Protein AF-A0AAU9XFA6-F1 (afdb_monomer_lite)

Foldseek 3Di:
DDDDDDDPPDDDPVPDDDDPDDDDDDDDDDDDPDPPDPPDPDPPDPDPWDVRVVVVVVVDPVLPQWDWDDDPFKIKIFRDPDPPDHGQWIWIAGRVRDIDIDGDDD

Sequence (106 aa):
MTKNKPKFGALPKLNMPKKSHESSKPSPRPERSVVKFNEGPLPHSCYKGFSELCQRVKSLKSLGDWSLKIFEDKIVLKKTVHPYVLPRLEIIMDDSLGFTVKVLFT

pLDDT: mean 80.54, std 11.53, range [39.22, 94.88]

Secondary structure (DSSP, 8-state):
---PPP-TTPPP-TTPPPPSS-PPPPPPPPPP-----------S-SSS-HHHHHHHHHT-GGGTTEEEEE-SSEEEEEE-SSTTSPPSEEEEEETTS-EEEEE---

Radius of gyration: 29.95 Å; chains: 1; bounding box: 55×79×39 Å

Organism: NCBI:txid46732

Structure (mmCIF, N/CA/C/O backbone):
data_AF-A0AAU9XFA6-F1
#
_entry.id   AF-A0AAU9XFA6-F1
#
loop_
_atom_site.group_PDB
_atom_site.id
_atom_site.type_symbol
_atom_site.label_atom_id
_atom_site.label_alt_id
_atom_site.label_comp_id
_atom_site.label_asym_id
_atom_site.label_entity_id
_atom_site.label_seq_id
_atom_site.pdbx_PDB_ins_code
_atom_site.Cartn_x
_atom_site.Cartn_y
_atom_site.Cartn_z
_atom_site.occupancy
_atom_site.B_iso_or_equiv
_atom_site.auth_seq_id
_atom_site.auth_comp_id
_atom_site.auth_asym_id
_atom_site.auth_atom_id
_atom_site.pdbx_PDB_model_num
ATOM 1 N N . MET A 1 1 ? -39.431 -47.598 10.140 1.00 39.22 1 MET A N 1
ATOM 2 C CA . MET A 1 1 ? -38.209 -48.035 9.424 1.00 39.22 1 MET A CA 1
ATOM 3 C C . MET A 1 1 ? -37.299 -46.831 9.227 1.00 39.22 1 MET A C 1
ATOM 5 O O . MET A 1 1 ? -37.721 -45.872 8.593 1.00 39.22 1 MET A O 1
ATOM 9 N N . THR A 1 2 ? -36.103 -46.821 9.810 1.00 46.06 2 THR A N 1
ATOM 10 C CA . THR A 1 2 ? -35.152 -45.701 9.704 1.00 46.06 2 THR A CA 1
ATOM 11 C C . THR A 1 2 ? -34.353 -45.814 8.403 1.00 46.06 2 THR A C 1
ATOM 13 O O . THR A 1 2 ? -33.631 -46.784 8.182 1.00 46.06 2 THR A O 1
ATOM 16 N N . LYS A 1 3 ? -34.509 -44.844 7.493 1.00 63.47 3 LYS A N 1
ATOM 17 C CA . LYS A 1 3 ? -33.727 -44.782 6.248 1.00 63.47 3 LYS A CA 1
ATOM 18 C C . LYS A 1 3 ? -32.344 -44.202 6.555 1.00 63.47 3 LYS A C 1
ATOM 20 O O . LYS A 1 3 ? -32.232 -43.048 6.959 1.00 63.47 3 LYS A O 1
ATOM 25 N N . ASN A 1 4 ? -31.296 -45.002 6.370 1.00 73.00 4 ASN A N 1
ATOM 26 C CA . ASN A 1 4 ? -29.913 -44.551 6.522 1.00 73.00 4 ASN A CA 1
ATOM 27 C C . ASN A 1 4 ? -29.517 -43.598 5.383 1.00 73.00 4 ASN A C 1
ATOM 29 O O . ASN A 1 4 ? -29.939 -43.776 4.240 1.00 73.00 4 ASN A O 1
ATOM 33 N N . LYS A 1 5 ? -28.683 -42.598 5.694 1.00 74.31 5 LYS A N 1
ATOM 34 C CA . LYS A 1 5 ? -28.185 -41.622 4.713 1.00 74.31 5 LYS A CA 1
ATOM 35 C C . LYS A 1 5 ? -27.360 -42.321 3.612 1.00 74.31 5 LYS A C 1
ATOM 37 O O . LYS A 1 5 ? -26.532 -43.176 3.941 1.00 74.31 5 LYS A O 1
ATOM 42 N N . PRO A 1 6 ? -27.535 -41.954 2.330 1.00 67.00 6 PRO A N 1
ATOM 43 C CA . PRO A 1 6 ? -26.746 -42.514 1.238 1.00 67.00 6 PRO A CA 1
ATOM 44 C C . PRO A 1 6 ? -25.278 -42.082 1.360 1.00 67.00 6 PRO A C 1
ATOM 46 O O . PRO A 1 6 ? -24.973 -40.902 1.522 1.00 67.00 6 PRO A O 1
ATOM 49 N N . LYS A 1 7 ? -24.355 -43.048 1.295 1.00 71.06 7 LYS A N 1
ATOM 50 C CA . LYS A 1 7 ? -22.908 -42.792 1.311 1.00 71.06 7 LYS A CA 1
ATOM 51 C C . LYS A 1 7 ? -22.455 -42.414 -0.098 1.00 71.06 7 LYS A C 1
ATOM 53 O O . LYS A 1 7 ? -22.159 -43.287 -0.910 1.00 71.06 7 LYS A O 1
ATOM 58 N N . PHE A 1 8 ? -22.453 -41.117 -0.389 1.00 69.12 8 PHE A N 1
ATOM 59 C CA . PHE A 1 8 ? -21.990 -40.588 -1.670 1.00 69.12 8 PHE A CA 1
ATOM 60 C C . PHE A 1 8 ? -20.504 -40.933 -1.880 1.00 69.12 8 PHE A C 1
ATOM 62 O O . PHE A 1 8 ? -19.704 -40.809 -0.954 1.00 69.12 8 PHE A O 1
ATOM 69 N N . GLY A 1 9 ? -20.147 -41.420 -3.071 1.00 74.19 9 GLY A N 1
ATOM 70 C CA . GLY A 1 9 ? -18.775 -41.817 -3.420 1.00 74.19 9 GLY A CA 1
ATOM 71 C C . GLY A 1 9 ? -18.372 -43.255 -3.056 1.00 74.19 9 GLY A C 1
ATOM 72 O O . GLY A 1 9 ? -17.262 -43.669 -3.381 1.00 74.19 9 GLY A O 1
ATOM 73 N N . ALA A 1 10 ? -19.244 -44.046 -2.422 1.00 75.31 10 ALA A N 1
ATOM 74 C CA . ALA A 1 10 ? -18.974 -45.462 -2.175 1.00 75.31 10 ALA A CA 1
ATOM 75 C C . ALA A 1 10 ? -19.450 -46.329 -3.352 1.00 75.31 10 ALA A C 1
ATOM 77 O O . ALA A 1 10 ? -20.632 -46.318 -3.695 1.00 75.31 10 ALA A O 1
ATOM 78 N N . LEU A 1 11 ? -18.547 -47.118 -3.941 1.00 73.44 11 LEU A N 1
ATOM 79 C CA . LEU A 1 11 ? -18.915 -48.083 -4.978 1.00 73.44 11 LEU A CA 1
ATOM 80 C C . LEU A 1 11 ? -19.788 -49.216 -4.395 1.00 73.44 11 LEU A C 1
ATOM 82 O O . LEU A 1 11 ? -19.509 -49.697 -3.286 1.00 73.44 11 LEU A O 1
ATOM 86 N N . PRO A 1 12 ? -20.829 -49.671 -5.121 1.00 72.62 12 PRO A N 1
ATOM 87 C CA . PRO A 1 12 ? -21.626 -50.823 -4.721 1.00 72.62 12 PRO A CA 1
ATOM 88 C C . PRO A 1 12 ? -20.741 -52.061 -4.580 1.00 72.62 12 PRO A C 1
ATOM 90 O O . PRO A 1 12 ? -19.970 -52.396 -5.472 1.00 72.62 12 PRO A O 1
ATOM 93 N N . LYS A 1 13 ? -20.870 -52.774 -3.459 1.00 74.38 13 LYS A N 1
ATOM 94 C CA . LYS A 1 13 ? -20.107 -54.011 -3.225 1.00 74.38 13 LYS A CA 1
ATOM 95 C C . LYS A 1 13 ? -20.716 -55.241 -3.911 1.00 74.38 13 LYS A C 1
ATOM 97 O O . LYS A 1 13 ? -20.167 -56.334 -3.787 1.00 74.38 13 LYS A O 1
ATOM 102 N N . LEU A 1 14 ? -21.857 -55.073 -4.586 1.00 75.38 14 LEU A N 1
ATOM 103 C CA . LEU A 1 14 ? -22.537 -56.135 -5.319 1.00 75.38 14 LEU A CA 1
ATOM 104 C C . LEU A 1 14 ? -21.623 -56.578 -6.473 1.00 75.38 14 LEU A C 1
ATOM 106 O O . LEU A 1 14 ? -21.205 -55.749 -7.272 1.00 75.38 14 LEU A O 1
ATOM 110 N N . ASN A 1 15 ? -21.270 -57.863 -6.508 1.00 76.38 15 ASN A N 1
ATOM 111 C CA . ASN A 1 15 ? -20.352 -58.481 -7.477 1.00 76.38 15 ASN A CA 1
ATOM 112 C C . ASN A 1 15 ? -18.872 -58.064 -7.390 1.00 76.38 15 ASN A C 1
ATOM 114 O O . ASN A 1 15 ? -18.103 -58.395 -8.291 1.00 76.38 15 ASN A O 1
ATOM 118 N N . MET A 1 16 ? -18.421 -57.403 -6.318 1.00 84.38 16 MET A N 1
ATOM 119 C CA . MET A 1 16 ? -16.977 -57.197 -6.163 1.00 84.38 16 MET A CA 1
ATOM 120 C C . MET A 1 16 ? -16.254 -58.537 -5.923 1.00 84.38 16 MET A C 1
ATOM 122 O O . MET A 1 16 ? -16.729 -59.336 -5.106 1.00 84.38 16 MET A O 1
ATOM 126 N N . PRO A 1 17 ? -15.096 -58.778 -6.571 1.00 81.88 17 PRO A N 1
ATOM 127 C CA . PRO A 1 17 ? -14.280 -59.962 -6.325 1.00 81.88 17 PRO A CA 1
ATOM 128 C C . PRO A 1 17 ? -13.944 -60.097 -4.839 1.00 81.88 17 PRO A C 1
ATOM 130 O O . PRO A 1 17 ? -13.464 -59.155 -4.201 1.00 81.88 17 PRO A O 1
ATOM 133 N N . LYS A 1 18 ? -14.206 -61.276 -4.273 1.00 77.56 18 LYS A N 1
ATOM 134 C CA . LYS A 1 18 ? -13.822 -61.599 -2.896 1.00 77.56 18 LYS A CA 1
ATOM 135 C C . LYS A 1 18 ? -12.386 -62.116 -2.896 1.00 77.56 18 LYS A C 1
ATOM 137 O O . LYS A 1 18 ? -12.005 -62.879 -3.779 1.00 77.56 18 LYS A O 1
ATOM 142 N N . LYS A 1 19 ? -11.589 -61.709 -1.906 1.00 75.56 19 LYS A N 1
ATOM 143 C CA . LYS A 1 19 ? -10.259 -62.297 -1.695 1.00 75.56 19 LYS A CA 1
ATOM 144 C C . LYS A 1 19 ? -10.418 -63.771 -1.311 1.00 75.56 19 LYS A C 1
ATOM 146 O O . LYS A 1 19 ? -11.286 -64.091 -0.506 1.00 75.56 19 LYS A O 1
ATOM 151 N N . SER A 1 20 ? -9.581 -64.638 -1.878 1.00 78.31 20 SER A N 1
ATOM 152 C CA . SER A 1 20 ? -9.580 -66.086 -1.616 1.00 78.31 20 SER A CA 1
ATOM 153 C C . SER A 1 20 ? -9.029 -66.460 -0.238 1.00 78.31 20 SER A C 1
ATOM 155 O O . SER A 1 20 ? -9.345 -67.528 0.273 1.00 78.31 20 SER A O 1
ATOM 157 N N . HIS A 1 21 ? -8.226 -65.585 0.372 1.00 80.62 21 HIS A N 1
ATOM 158 C CA . HIS A 1 21 ? -7.618 -65.813 1.680 1.00 80.62 21 HIS A CA 1
ATOM 159 C C . HIS A 1 21 ? -8.029 -64.725 2.668 1.00 80.62 21 HIS A C 1
ATOM 161 O O . HIS A 1 21 ? -8.005 -63.529 2.350 1.00 80.62 21 HIS A O 1
ATOM 167 N N . GLU A 1 22 ? -8.394 -65.149 3.876 1.00 77.81 22 GLU A N 1
ATOM 168 C CA . GLU A 1 22 ? -8.735 -64.260 4.977 1.00 77.81 22 GLU A CA 1
ATOM 169 C C . GLU A 1 22 ? -7.448 -63.687 5.583 1.00 77.81 22 GLU A C 1
ATOM 171 O O . GLU A 1 22 ? -6.686 -64.375 6.255 1.00 77.81 22 GLU A O 1
ATOM 176 N N . SER A 1 23 ? -7.162 -62.417 5.289 1.00 76.56 23 SER A N 1
ATOM 177 C CA . SER A 1 23 ? -6.065 -61.681 5.919 1.00 76.56 23 SER A CA 1
ATOM 178 C C . SER A 1 23 ? -6.580 -60.956 7.158 1.00 76.56 23 SER A C 1
ATOM 180 O O . SER A 1 23 ? -7.592 -60.250 7.071 1.00 76.56 23 SER A O 1
ATOM 182 N N . SER A 1 24 ? -5.860 -61.046 8.276 1.00 81.44 24 SER A N 1
ATOM 183 C CA . SER A 1 24 ? -6.132 -60.213 9.448 1.00 81.44 24 SER A CA 1
ATOM 184 C C . SER A 1 24 ? -6.067 -58.726 9.077 1.00 81.44 24 SER A C 1
ATOM 186 O O . SER A 1 24 ? -5.309 -58.304 8.197 1.00 81.44 24 SER A O 1
ATOM 188 N N . LYS A 1 25 ? -6.913 -57.908 9.713 1.00 81.69 25 LYS A N 1
ATOM 189 C CA . LYS A 1 25 ? -6.862 -56.458 9.501 1.00 81.69 25 LYS A CA 1
ATOM 190 C C . LYS A 1 25 ? -5.520 -55.939 10.034 1.00 81.69 25 LYS A C 1
ATOM 192 O O . LYS A 1 25 ? -5.163 -56.299 11.156 1.00 81.69 25 LYS A O 1
ATOM 197 N N . PRO A 1 26 ? -4.794 -55.098 9.276 1.00 82.00 26 PRO A N 1
ATOM 198 C CA . PRO A 1 26 ? -3.580 -54.474 9.782 1.00 82.00 26 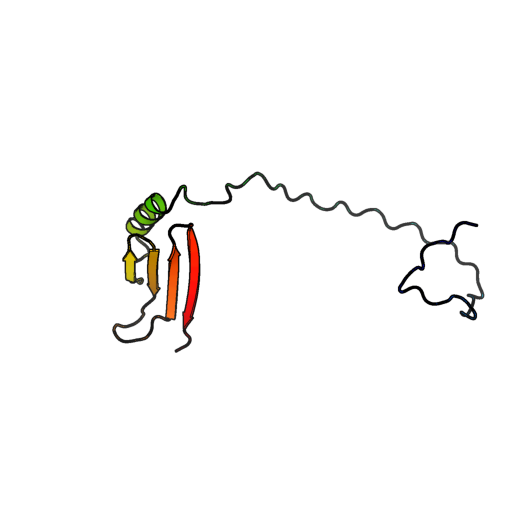PRO A CA 1
ATOM 199 C C . PRO A 1 26 ? -3.910 -53.595 10.991 1.00 82.00 26 PRO A C 1
ATOM 201 O O . PRO A 1 26 ? -5.023 -53.069 11.104 1.00 82.00 26 PRO A O 1
ATOM 204 N N . SER A 1 27 ? -2.940 -53.437 11.890 1.00 85.62 27 SER A N 1
ATOM 205 C CA . SER A 1 27 ? -3.080 -52.548 13.039 1.00 85.62 27 SER A CA 1
ATOM 206 C C . SER A 1 27 ? -3.403 -51.119 12.574 1.00 85.62 27 SER A C 1
ATOM 208 O O . SER A 1 27 ? -2.856 -50.656 11.564 1.00 85.62 27 SER A O 1
ATOM 210 N N . PRO A 1 28 ? -4.306 -50.404 13.273 1.00 85.25 28 PRO A N 1
ATOM 211 C CA . PRO A 1 28 ? -4.553 -48.998 12.995 1.00 85.25 28 PRO A CA 1
ATOM 212 C C . PRO A 1 28 ? -3.244 -48.209 13.040 1.00 85.25 28 PRO A C 1
ATOM 214 O O . PRO A 1 28 ? -2.412 -48.410 13.928 1.00 85.25 28 PRO A O 1
ATOM 217 N N . ARG A 1 29 ? -3.054 -47.307 12.074 1.00 84.12 29 ARG A N 1
ATOM 218 C CA . ARG A 1 29 ? -1.898 -46.407 12.075 1.00 84.12 29 ARG A CA 1
ATOM 219 C C . ARG A 1 29 ? -1.954 -45.541 13.348 1.00 84.12 29 ARG A C 1
ATOM 221 O O . ARG A 1 29 ? -3.026 -45.006 13.628 1.00 84.12 29 ARG A O 1
ATOM 228 N N . PRO A 1 30 ? -0.832 -45.354 14.070 1.00 85.06 30 PRO A N 1
ATOM 229 C CA . PRO A 1 30 ? -0.778 -44.440 15.205 1.00 85.06 30 PRO A CA 1
ATOM 230 C C . PRO A 1 30 ? -1.228 -43.033 14.807 1.00 85.06 30 PRO A C 1
ATOM 232 O O . PRO A 1 30 ? -0.879 -42.553 13.721 1.00 85.06 30 PRO A O 1
ATOM 235 N N . GLU A 1 31 ? -1.981 -42.368 15.682 1.00 81.25 31 GLU A N 1
ATOM 236 C CA . GLU A 1 31 ? -2.334 -40.966 15.479 1.00 81.25 31 GLU A CA 1
ATOM 237 C C . GLU A 1 31 ? -1.061 -40.120 15.424 1.00 81.25 31 GLU A C 1
ATOM 239 O O . GLU A 1 31 ? -0.167 -40.223 16.266 1.00 81.25 31 GLU A O 1
ATOM 244 N N . ARG A 1 32 ? -0.957 -39.287 14.388 1.00 79.62 32 ARG A N 1
ATOM 245 C CA . ARG A 1 32 ? 0.128 -38.318 14.286 1.00 79.62 32 ARG A CA 1
ATOM 246 C C . ARG A 1 32 ? -0.251 -37.111 15.128 1.00 79.62 32 ARG A C 1
ATOM 248 O O . ARG A 1 32 ? -1.275 -36.487 14.868 1.00 79.62 32 ARG A O 1
ATOM 255 N N . SER A 1 33 ? 0.597 -36.773 16.093 1.00 75.19 33 SER A N 1
ATOM 256 C CA . SER A 1 33 ? 0.533 -35.481 16.772 1.00 75.19 33 SER A CA 1
ATOM 257 C C . SER A 1 33 ? 0.696 -34.374 15.729 1.00 75.19 33 SER A C 1
ATOM 259 O O . SER A 1 33 ? 1.731 -34.285 15.064 1.00 75.19 33 SER A O 1
ATOM 261 N N . VAL A 1 34 ? -0.345 -33.563 15.541 1.00 72.38 34 VAL A N 1
ATOM 262 C CA . VAL A 1 34 ? -0.232 -32.315 14.785 1.00 72.38 34 VAL A CA 1
ATOM 263 C C . VAL A 1 34 ? 0.571 -31.364 15.662 1.00 72.38 34 VAL A C 1
ATOM 265 O O . VAL A 1 34 ? 0.150 -31.044 16.774 1.00 72.38 34 VAL A O 1
ATOM 268 N N . VAL A 1 35 ? 1.741 -30.943 15.178 1.00 72.06 35 VAL A N 1
ATOM 269 C CA . VAL A 1 35 ? 2.553 -29.913 15.833 1.00 72.06 35 VAL A CA 1
ATOM 270 C C . VAL A 1 35 ? 1.656 -28.700 16.052 1.00 72.06 35 VAL A C 1
ATOM 272 O O . VAL A 1 35 ? 1.208 -28.078 15.090 1.00 72.06 35 VAL A O 1
ATOM 275 N N . LYS A 1 36 ? 1.350 -28.388 17.315 1.00 66.06 36 LYS A N 1
ATOM 276 C CA . LYS A 1 36 ? 0.647 -27.153 17.647 1.00 66.06 36 LYS A CA 1
ATOM 277 C C . LYS A 1 36 ? 1.591 -26.005 17.325 1.00 66.06 36 LYS A C 1
ATOM 279 O O . LYS A 1 36 ? 2.615 -25.835 17.986 1.00 66.06 36 LYS A O 1
ATOM 284 N N . PHE A 1 37 ? 1.260 -25.255 16.283 1.00 58.97 37 PHE A N 1
ATOM 285 C CA . PHE A 1 37 ? 1.887 -23.974 16.031 1.00 58.97 37 PHE A CA 1
ATOM 286 C C . PHE A 1 37 ? 1.561 -23.088 17.241 1.00 58.97 37 PHE A C 1
ATOM 288 O O . PHE A 1 37 ? 0.392 -22.883 17.568 1.00 58.97 37 PHE A O 1
ATOM 295 N N . ASN A 1 38 ? 2.583 -22.663 17.987 1.00 58.09 38 ASN A N 1
ATOM 296 C CA . ASN A 1 38 ? 2.397 -21.711 19.078 1.00 58.09 38 ASN A CA 1
ATOM 297 C C . ASN A 1 38 ? 2.164 -20.330 18.451 1.00 58.09 38 ASN A C 1
ATOM 299 O O . ASN A 1 38 ? 3.077 -19.514 18.355 1.00 58.09 38 ASN A O 1
ATOM 303 N N . GLU A 1 39 ? 0.939 -20.086 17.997 1.00 59.09 39 GLU A N 1
ATOM 304 C CA . GLU A 1 39 ? 0.414 -18.745 17.751 1.00 59.09 39 GLU A CA 1
ATOM 305 C C . GLU A 1 39 ? 0.230 -18.058 19.110 1.00 59.09 39 GLU A C 1
ATOM 307 O O . GLU A 1 39 ? -0.852 -18.034 19.694 1.00 59.09 39 GLU A O 1
ATOM 312 N N . GLY A 1 40 ? 1.311 -17.494 19.652 1.00 63.44 40 GLY A N 1
ATOM 313 C CA . GLY A 1 40 ? 1.134 -16.333 20.518 1.00 63.44 40 GLY A CA 1
ATOM 314 C C . GLY A 1 40 ? 0.403 -15.250 19.709 1.00 63.44 40 GLY A C 1
ATOM 315 O O . GLY A 1 40 ? 0.660 -15.149 18.506 1.00 63.44 40 GLY A O 1
ATOM 316 N N . PRO A 1 41 ? -0.505 -14.457 20.307 1.00 56.44 41 PRO A N 1
ATOM 317 C CA . PRO A 1 41 ? -1.203 -13.399 19.590 1.00 56.44 41 PRO A CA 1
ATOM 318 C C . PRO A 1 41 ? -0.184 -12.337 19.175 1.00 56.44 41 PRO A C 1
ATOM 320 O O . PRO A 1 41 ? 0.145 -11.423 19.929 1.00 56.44 41 PRO A O 1
ATOM 323 N N . LEU A 1 42 ? 0.359 -12.480 17.971 1.00 59.19 42 LEU A N 1
ATOM 324 C CA . LEU A 1 42 ? 1.045 -11.396 17.298 1.00 59.19 42 LEU A CA 1
ATOM 325 C C . LEU A 1 42 ? -0.026 -10.339 17.018 1.00 59.19 42 LEU A C 1
ATOM 327 O O . LEU A 1 42 ? -1.074 -10.683 16.462 1.00 59.19 42 LEU A O 1
ATOM 331 N N . PRO A 1 43 ? 0.175 -9.072 17.415 1.00 60.28 43 PRO A N 1
ATOM 332 C CA . PRO A 1 43 ? -0.738 -8.020 17.008 1.00 60.28 43 PRO A CA 1
ATOM 333 C C . PRO A 1 43 ? -0.821 -8.051 15.481 1.00 60.28 43 PRO A C 1
ATOM 335 O O . PRO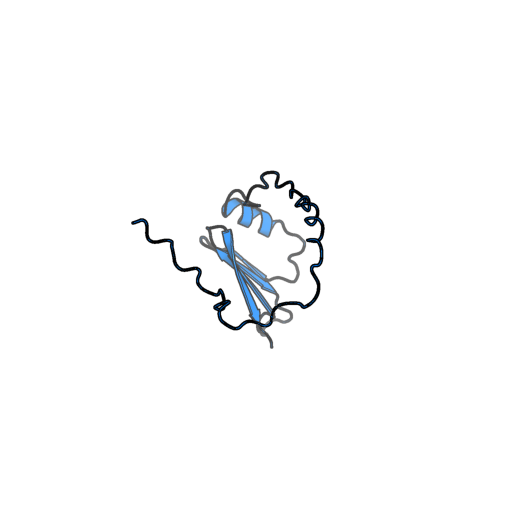 A 1 43 ? 0.193 -7.949 14.792 1.00 60.28 43 PRO A O 1
ATOM 338 N N . HIS A 1 44 ? -2.033 -8.237 14.956 1.00 63.41 44 HIS A N 1
ATOM 339 C CA . HIS A 1 44 ? -2.283 -8.332 13.517 1.00 63.41 44 HIS A CA 1
ATOM 340 C C . HIS A 1 44 ? -1.849 -7.069 12.749 1.00 63.41 44 HIS A C 1
ATOM 342 O O . HIS A 1 44 ? -1.750 -7.118 11.525 1.00 63.41 44 HIS A O 1
ATOM 348 N N . SER A 1 45 ? -1.564 -5.955 13.439 1.00 63.97 45 SER A N 1
ATOM 349 C CA . SER A 1 45 ? -1.030 -4.734 12.843 1.00 63.97 45 SER A CA 1
ATOM 350 C C . SER A 1 45 ? 0.348 -4.372 13.409 1.00 63.97 45 SER A C 1
ATOM 352 O O . SER A 1 45 ? 0.565 -4.282 14.617 1.00 63.97 45 SER A O 1
ATOM 354 N N . CYS A 1 46 ? 1.298 -4.112 12.509 1.00 76.12 46 CYS A N 1
ATOM 355 C CA . CYS A 1 46 ? 2.630 -3.606 12.860 1.00 76.12 46 CYS A CA 1
ATOM 356 C C . CYS A 1 46 ? 2.625 -2.112 13.242 1.00 76.12 46 CYS A C 1
ATOM 358 O O . CYS A 1 46 ? 3.630 -1.601 13.731 1.00 76.12 46 CYS A O 1
ATOM 360 N N . TYR A 1 47 ? 1.506 -1.418 13.012 1.00 83.75 47 TYR A N 1
ATOM 361 C CA . TYR A 1 47 ? 1.319 0.010 13.264 1.00 83.75 47 TYR A CA 1
ATOM 362 C C . TYR A 1 47 ? -0.007 0.248 13.987 1.00 83.75 47 TYR A C 1
ATOM 364 O O . TYR A 1 47 ? -0.986 -0.460 13.738 1.00 83.75 47 TYR A O 1
ATOM 372 N N . LYS A 1 48 ? -0.055 1.264 14.857 1.00 86.38 48 LYS A N 1
ATOM 373 C CA . LYS A 1 48 ? -1.285 1.665 15.561 1.00 86.38 48 LYS A CA 1
ATOM 374 C C . LYS A 1 48 ? -2.267 2.408 14.652 1.00 86.38 48 LYS A C 1
ATOM 376 O O . LYS A 1 48 ? -3.457 2.416 14.934 1.00 86.38 48 LYS A O 1
ATOM 381 N N . GLY A 1 49 ? -1.773 3.036 13.583 1.00 89.62 49 GLY A N 1
ATOM 382 C CA . GLY A 1 49 ? -2.591 3.743 12.599 1.00 89.62 49 GLY A CA 1
ATOM 383 C C . GLY A 1 49 ? -1.764 4.446 11.522 1.00 89.62 49 GLY A C 1
ATOM 384 O O . GLY A 1 49 ? -0.531 4.488 11.589 1.00 89.62 49 GLY A O 1
ATOM 385 N N . PHE A 1 50 ? -2.452 5.026 10.538 1.00 91.12 50 PHE A N 1
ATOM 386 C CA . PHE A 1 50 ? -1.837 5.656 9.365 1.00 91.12 50 PHE A CA 1
ATOM 387 C C . PHE A 1 50 ? -0.895 6.819 9.707 1.00 91.12 50 PHE A C 1
ATOM 389 O O . PHE A 1 50 ? 0.171 6.958 9.109 1.00 91.12 50 PHE A O 1
ATOM 396 N N . SER A 1 51 ? -1.232 7.616 10.726 1.00 90.81 51 SER A N 1
ATOM 397 C CA . SER A 1 51 ? -0.363 8.708 11.184 1.00 90.81 51 SER A CA 1
ATOM 398 C C . SER A 1 51 ? 0.987 8.196 11.703 1.00 90.81 51 SER A C 1
ATOM 400 O O . SER A 1 51 ? 2.023 8.798 11.416 1.00 90.81 51 SER A O 1
ATOM 402 N N . GLU A 1 52 ? 0.999 7.077 12.443 1.00 92.38 52 GLU A N 1
ATOM 403 C CA . GLU A 1 52 ? 2.250 6.467 12.913 1.00 92.38 52 GLU A CA 1
ATOM 404 C C . GLU A 1 52 ? 3.065 5.946 11.725 1.00 92.38 52 GLU A C 1
ATOM 406 O O . GLU A 1 52 ? 4.265 6.213 11.631 1.00 92.38 52 GLU A O 1
ATOM 411 N N . LEU A 1 53 ? 2.410 5.252 10.790 1.00 91.69 53 LEU A N 1
ATOM 412 C CA . LEU A 1 53 ? 3.037 4.760 9.565 1.00 91.69 53 LEU A CA 1
ATOM 413 C C . LEU A 1 53 ? 3.697 5.903 8.779 1.00 91.69 53 LEU A C 1
ATOM 415 O O . LEU A 1 53 ? 4.881 5.815 8.454 1.00 91.69 53 LEU A O 1
ATOM 419 N N . CYS A 1 54 ? 2.975 7.001 8.535 1.00 91.12 54 CYS A N 1
ATOM 420 C CA . CYS A 1 54 ? 3.492 8.187 7.848 1.00 91.12 54 CYS A CA 1
ATOM 421 C C . CYS A 1 54 ? 4.778 8.716 8.496 1.00 91.12 54 CYS A C 1
ATOM 423 O O . CYS A 1 54 ? 5.741 9.046 7.800 1.00 91.12 54 CYS A O 1
ATOM 425 N N . GLN A 1 55 ? 4.818 8.789 9.827 1.00 91.38 55 GLN A N 1
ATOM 426 C CA . GLN A 1 55 ? 5.991 9.264 10.558 1.00 91.38 55 GLN A CA 1
ATOM 427 C C . GLN A 1 55 ? 7.165 8.279 10.458 1.00 91.38 55 GLN A C 1
ATOM 429 O O . GLN A 1 55 ? 8.304 8.694 10.230 1.00 91.38 55 GLN A O 1
ATOM 434 N N . ARG A 1 56 ? 6.899 6.972 10.567 1.00 90.62 56 ARG A N 1
ATOM 435 C CA . ARG A 1 56 ? 7.922 5.920 10.442 1.00 90.62 56 ARG A CA 1
ATOM 436 C C . ARG A 1 56 ? 8.531 5.880 9.048 1.00 90.62 56 ARG A C 1
ATOM 438 O O . ARG A 1 56 ? 9.752 5.816 8.927 1.00 90.62 56 ARG A O 1
ATOM 445 N N . VAL A 1 57 ? 7.704 5.981 8.012 1.00 90.19 57 VAL A N 1
ATOM 446 C CA . VAL A 1 57 ? 8.153 5.990 6.614 1.00 90.19 57 VAL A CA 1
ATOM 447 C C . VAL A 1 57 ? 9.045 7.201 6.332 1.00 90.19 57 VAL A C 1
ATOM 449 O O . VAL A 1 57 ? 10.086 7.044 5.701 1.00 90.19 57 VAL A O 1
ATOM 452 N N . LYS A 1 58 ? 8.719 8.386 6.869 1.00 88.38 58 LYS A N 1
ATOM 453 C CA . LYS A 1 58 ? 9.584 9.579 6.759 1.00 88.38 58 LYS A CA 1
ATOM 454 C C . LYS A 1 58 ? 10.953 9.395 7.423 1.00 88.38 58 LYS A C 1
ATOM 456 O O . LYS A 1 58 ? 11.933 9.968 6.965 1.00 88.38 58 LYS A O 1
ATOM 461 N N . SER A 1 59 ? 11.029 8.609 8.498 1.00 89.06 59 SER A N 1
ATOM 462 C CA . SER A 1 59 ? 12.281 8.343 9.224 1.00 89.06 59 SER A CA 1
ATOM 463 C C . SER A 1 59 ? 13.165 7.258 8.589 1.00 89.06 59 SER A C 1
ATOM 465 O O . SER A 1 59 ? 14.271 6.999 9.072 1.00 89.06 59 SER A O 1
ATOM 467 N N . LEU A 1 60 ? 12.693 6.599 7.524 1.00 87.62 60 LEU A N 1
ATOM 468 C CA . LEU A 1 60 ? 13.371 5.455 6.926 1.00 87.62 60 LEU A CA 1
ATOM 469 C C . LEU A 1 60 ? 14.578 5.904 6.087 1.00 87.62 60 LEU A C 1
ATOM 471 O O . LEU A 1 60 ? 14.437 6.477 5.011 1.00 87.62 60 LEU A O 1
ATOM 475 N N . LYS A 1 61 ? 15.790 5.599 6.562 1.00 83.25 61 LYS A N 1
ATOM 476 C CA . LYS A 1 61 ? 17.045 5.958 5.871 1.00 83.25 61 LYS A CA 1
ATOM 477 C C . LYS A 1 61 ? 17.294 5.154 4.591 1.00 83.25 61 LYS A C 1
ATOM 479 O O . LYS A 1 61 ? 18.008 5.609 3.709 1.00 83.25 61 LYS A O 1
ATOM 484 N N . SER A 1 62 ? 16.709 3.962 4.484 1.00 80.94 62 SER A N 1
ATOM 485 C CA . SER A 1 62 ? 16.867 3.047 3.345 1.00 80.94 62 SER A CA 1
ATOM 486 C C . SER A 1 62 ? 16.020 3.421 2.123 1.00 80.94 62 SER A C 1
ATOM 488 O O . SER A 1 62 ? 15.984 2.676 1.146 1.00 80.94 62 SER A O 1
ATOM 490 N N . LEU A 1 63 ? 15.335 4.565 2.161 1.00 81.19 63 LEU A N 1
ATOM 491 C CA . LEU A 1 63 ? 14.429 5.004 1.106 1.00 81.19 63 LEU A CA 1
ATOM 492 C C . LEU A 1 63 ? 15.125 5.792 -0.020 1.00 81.19 63 LEU A C 1
ATOM 494 O O . LEU A 1 63 ? 14.440 6.362 -0.856 1.00 81.19 63 LEU A O 1
ATOM 498 N N . GLY A 1 64 ? 16.463 5.831 -0.055 1.00 77.12 64 GLY A N 1
ATOM 499 C CA . GLY A 1 64 ? 17.233 6.652 -1.003 1.00 77.12 64 GLY A CA 1
ATOM 500 C C . GLY A 1 64 ? 16.891 6.411 -2.480 1.00 77.12 64 GLY A C 1
ATOM 501 O O . GLY A 1 64 ? 16.757 7.366 -3.236 1.00 77.12 64 GLY A O 1
ATOM 502 N N . ASP A 1 65 ? 16.653 5.154 -2.863 1.00 81.50 65 ASP A N 1
ATOM 503 C CA . ASP A 1 65 ? 16.296 4.771 -4.243 1.00 81.50 65 ASP A CA 1
ATOM 504 C C . ASP A 1 65 ? 14.780 4.817 -4.521 1.00 81.50 65 ASP A C 1
ATOM 506 O O . ASP A 1 65 ? 14.296 4.334 -5.551 1.00 81.50 65 ASP A O 1
ATOM 510 N N . TRP A 1 66 ? 14.000 5.332 -3.572 1.00 88.44 66 TRP A N 1
ATOM 511 C CA . TRP A 1 66 ? 12.546 5.365 -3.631 1.00 88.44 66 TRP A CA 1
ATOM 512 C C . TRP A 1 66 ? 12.040 6.803 -3.604 1.00 88.44 66 TRP A C 1
ATOM 514 O O . TRP A 1 66 ? 12.407 7.606 -2.752 1.00 88.44 66 TRP A O 1
ATOM 524 N N . SER A 1 67 ? 11.094 7.119 -4.483 1.00 88.19 67 SER A N 1
ATOM 525 C CA . SER A 1 67 ? 10.323 8.351 -4.368 1.00 88.19 67 SER A CA 1
ATOM 526 C C . SER A 1 67 ? 9.164 8.137 -3.393 1.00 88.19 67 SER A C 1
ATOM 528 O O . SER A 1 67 ? 8.312 7.273 -3.632 1.00 88.19 67 SER A O 1
ATOM 530 N N . LEU A 1 68 ? 9.109 8.942 -2.336 1.00 91.19 68 LEU A N 1
ATOM 531 C CA . LEU A 1 68 ? 8.027 8.956 -1.355 1.00 91.19 68 LEU A CA 1
ATOM 532 C C . LEU A 1 68 ? 7.070 10.115 -1.626 1.00 91.19 68 LEU A C 1
ATOM 534 O O . LEU A 1 68 ? 7.489 11.270 -1.689 1.00 91.19 68 LEU A O 1
ATOM 538 N N . LYS A 1 69 ? 5.775 9.818 -1.721 1.00 91.88 69 LYS A N 1
ATOM 539 C CA . LYS A 1 69 ? 4.703 10.817 -1.715 1.00 91.88 69 LYS A CA 1
ATOM 540 C C . LYS A 1 69 ? 3.702 10.456 -0.629 1.00 91.88 69 LYS A C 1
ATOM 542 O O . LYS A 1 69 ? 3.207 9.333 -0.602 1.00 91.88 69 LYS A O 1
ATOM 547 N N . ILE A 1 70 ? 3.423 11.398 0.262 1.00 92.44 70 ILE A N 1
ATOM 548 C CA . ILE A 1 70 ? 2.466 11.225 1.356 1.00 92.44 70 ILE A CA 1
ATOM 549 C C . ILE A 1 70 ? 1.304 12.175 1.101 1.00 92.44 70 ILE A C 1
ATOM 551 O O . ILE A 1 70 ? 1.518 13.369 0.898 1.00 92.44 70 ILE A O 1
ATOM 555 N N . PHE A 1 71 ? 0.102 11.620 1.104 1.00 92.06 71 PHE A N 1
ATOM 556 C CA . PHE A 1 71 ? -1.170 12.319 1.014 1.00 92.06 71 PHE A CA 1
ATOM 557 C C . PHE A 1 71 ? -1.939 12.112 2.324 1.00 92.06 71 PHE A C 1
ATOM 559 O O . PHE A 1 71 ? -1.494 11.370 3.199 1.00 92.06 71 PHE A O 1
ATOM 566 N N . GLU A 1 72 ? -3.082 12.776 2.462 1.00 90.62 72 GLU A N 1
ATOM 567 C CA . GLU A 1 72 ? -3.936 12.649 3.648 1.00 90.62 72 GLU A CA 1
ATOM 568 C C . GLU A 1 72 ? -4.518 11.235 3.797 1.00 90.62 72 GLU A C 1
ATOM 570 O O . GLU A 1 72 ? -4.584 10.714 4.904 1.00 90.62 72 GLU A O 1
ATOM 575 N N . ASP A 1 73 ? -4.853 10.594 2.674 1.00 92.62 73 ASP A N 1
ATOM 576 C CA . ASP A 1 73 ? -5.533 9.297 2.610 1.00 92.62 73 ASP A CA 1
ATOM 577 C C . ASP A 1 73 ? -4.618 8.127 2.212 1.00 92.62 73 ASP A C 1
ATOM 579 O O . ASP A 1 73 ? -5.030 6.970 2.257 1.00 92.62 73 ASP A O 1
ATOM 583 N N . LYS A 1 74 ? -3.387 8.405 1.756 1.00 94.12 74 LYS A N 1
ATOM 584 C CA . LYS A 1 74 ? -2.486 7.366 1.235 1.00 94.12 74 LYS A CA 1
ATOM 585 C C . LYS A 1 74 ? -1.009 7.738 1.218 1.00 94.12 74 LYS A C 1
ATOM 587 O O . LYS A 1 74 ? -0.624 8.901 1.113 1.00 94.12 74 LYS A O 1
ATOM 592 N N . ILE A 1 75 ? -0.163 6.716 1.214 1.00 94.88 75 ILE A N 1
ATOM 593 C CA . ILE A 1 75 ? 1.277 6.800 0.966 1.00 94.88 75 ILE A CA 1
ATOM 594 C C . ILE A 1 75 ? 1.578 6.091 -0.349 1.00 94.88 75 ILE A C 1
ATOM 596 O O . ILE A 1 75 ? 1.111 4.982 -0.589 1.00 94.88 75 ILE A O 1
ATOM 600 N N . VAL A 1 76 ? 2.399 6.712 -1.191 1.00 93.75 76 VAL A N 1
ATOM 601 C CA . VAL A 1 76 ? 2.875 6.133 -2.447 1.00 93.75 76 VAL A CA 1
ATOM 602 C C . VAL A 1 76 ? 4.398 6.084 -2.434 1.00 93.75 76 VAL A C 1
ATOM 604 O O . VAL A 1 76 ? 5.071 7.112 -2.356 1.00 93.75 76 VAL A O 1
ATOM 607 N N . LEU A 1 77 ? 4.936 4.875 -2.542 1.00 92.88 77 LEU A N 1
ATOM 608 C CA . LEU A 1 77 ? 6.357 4.572 -2.656 1.00 92.88 77 LEU A CA 1
ATOM 609 C C . LEU A 1 77 ? 6.625 4.062 -4.067 1.00 92.88 77 LEU A C 1
ATOM 611 O O . LEU A 1 77 ? 6.079 3.033 -4.459 1.00 92.88 77 LEU A O 1
ATOM 615 N N . LYS A 1 78 ? 7.478 4.740 -4.834 1.00 91.50 78 LYS A N 1
ATOM 616 C CA . LYS A 1 78 ? 7.867 4.275 -6.176 1.00 91.50 78 LYS A CA 1
ATOM 617 C C . LYS A 1 78 ? 9.356 4.013 -6.234 1.00 91.50 78 LYS A C 1
ATOM 619 O O . LYS A 1 78 ? 10.144 4.879 -5.870 1.00 91.50 78 LYS A O 1
ATOM 624 N N . LYS A 1 79 ? 9.735 2.846 -6.737 1.00 89.00 79 LYS A N 1
ATOM 625 C CA . LYS A 1 79 ? 11.121 2.503 -7.032 1.00 89.00 79 LYS A CA 1
ATOM 626 C C . LYS A 1 79 ? 11.413 2.845 -8.489 1.00 89.00 79 LYS A C 1
ATOM 628 O O . LYS A 1 79 ? 11.040 2.103 -9.403 1.00 89.00 79 LYS A O 1
ATOM 633 N N . THR A 1 80 ? 12.052 3.988 -8.699 1.00 78.38 80 THR A N 1
ATOM 634 C CA . THR A 1 80 ? 12.450 4.494 -10.019 1.00 78.38 80 THR A CA 1
ATOM 635 C C . THR A 1 80 ? 13.952 4.336 -10.192 1.00 78.38 80 THR A C 1
ATOM 637 O O . THR A 1 80 ? 14.707 4.766 -9.330 1.00 78.38 80 THR A O 1
ATOM 640 N N . VAL A 1 81 ? 14.391 3.738 -11.302 1.00 76.00 81 VAL A N 1
ATOM 641 C CA . VAL A 1 81 ? 15.830 3.594 -11.603 1.00 76.00 81 VAL A CA 1
ATOM 642 C C . VAL A 1 81 ? 16.365 4.833 -12.326 1.00 76.00 81 VAL A C 1
ATOM 644 O O . VAL A 1 81 ? 17.470 5.274 -12.049 1.00 76.00 81 VAL A O 1
ATOM 647 N N . HIS A 1 82 ? 15.567 5.414 -13.226 1.00 71.62 82 HIS A N 1
ATOM 648 C CA . HIS A 1 82 ? 15.907 6.629 -13.962 1.00 71.62 82 HIS A CA 1
ATOM 649 C C . HIS A 1 82 ? 14.715 7.590 -13.959 1.00 71.62 82 HIS A C 1
ATOM 651 O O . HIS A 1 82 ? 13.568 7.127 -14.031 1.00 71.62 82 HIS A O 1
ATOM 657 N N . PRO A 1 83 ? 14.953 8.914 -13.907 1.00 66.94 83 PRO A N 1
ATOM 658 C CA . PRO A 1 83 ? 13.904 9.877 -14.205 1.00 66.94 83 PRO A CA 1
ATOM 659 C C . PRO A 1 83 ? 13.388 9.596 -15.626 1.00 66.94 83 PRO A C 1
ATOM 661 O O . PRO A 1 83 ? 14.167 9.247 -16.508 1.00 66.94 83 PRO A O 1
ATOM 664 N N . TYR A 1 84 ? 12.074 9.704 -15.833 1.00 71.44 84 TYR A N 1
ATOM 665 C CA . TYR A 1 84 ? 11.378 9.468 -17.115 1.00 71.44 84 TYR A CA 1
ATOM 666 C C . TYR A 1 84 ? 11.158 8.008 -17.544 1.00 71.44 84 TYR A C 1
ATOM 668 O O . TYR A 1 84 ? 10.545 7.778 -18.584 1.00 71.44 84 TYR A O 1
ATOM 676 N N . VAL A 1 85 ? 11.562 7.021 -16.740 1.00 73.62 85 VAL A N 1
ATOM 677 C CA . VAL A 1 85 ? 11.190 5.612 -16.956 1.00 73.62 85 VAL A CA 1
ATOM 678 C C . VAL A 1 85 ? 10.080 5.225 -15.982 1.00 73.62 85 VAL A C 1
ATOM 680 O O . VAL A 1 85 ? 10.042 5.703 -14.845 1.00 73.62 85 VAL A O 1
ATOM 683 N N . LEU A 1 86 ? 9.163 4.357 -16.421 1.00 77.38 86 LEU A N 1
ATOM 684 C CA . LEU A 1 86 ? 8.143 3.803 -15.535 1.00 77.38 86 LEU A CA 1
ATOM 685 C C . LEU A 1 86 ? 8.810 3.136 -14.315 1.00 77.38 86 LEU A C 1
ATOM 687 O O . LEU A 1 86 ? 9.824 2.446 -14.458 1.00 77.38 86 LEU A O 1
ATOM 691 N N . PRO A 1 87 ? 8.278 3.349 -13.100 1.00 80.19 87 PRO A N 1
ATOM 692 C CA . PRO A 1 87 ? 8.815 2.715 -11.906 1.00 80.19 87 PRO A CA 1
ATOM 693 C C . PRO A 1 87 ? 8.690 1.199 -12.031 1.00 80.19 87 PRO A C 1
ATOM 695 O O . PRO A 1 87 ? 7.648 0.700 -12.432 1.00 80.19 87 PRO A O 1
ATOM 698 N N . ARG A 1 88 ? 9.724 0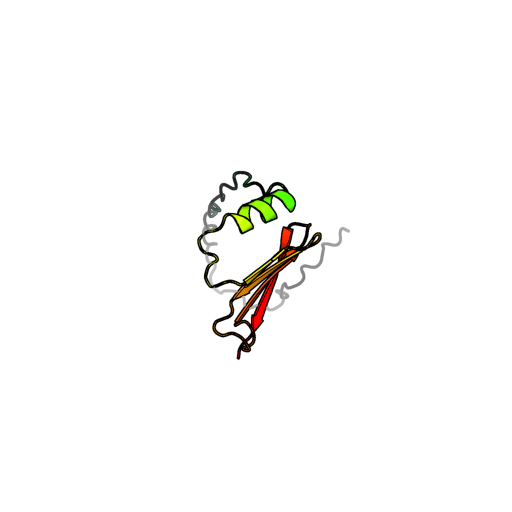.455 -11.633 1.00 84.12 88 ARG A N 1
ATOM 699 C CA . ARG A 1 88 ? 9.672 -1.019 -11.646 1.00 84.12 88 ARG A CA 1
ATOM 700 C C . ARG A 1 88 ? 8.693 -1.564 -10.608 1.00 84.12 88 ARG A C 1
ATOM 702 O O . ARG A 1 88 ? 8.109 -2.630 -10.781 1.00 84.12 88 ARG A O 1
ATOM 709 N N . LEU A 1 89 ? 8.551 -0.832 -9.506 1.00 89.88 89 LEU A N 1
ATOM 710 C CA . LEU A 1 89 ? 7.738 -1.208 -8.362 1.00 89.88 89 LEU A CA 1
ATOM 711 C C . LEU A 1 89 ? 7.071 0.033 -7.777 1.00 89.88 89 LEU A C 1
ATOM 713 O O . LEU A 1 89 ? 7.734 1.041 -7.530 1.00 89.88 89 LEU A O 1
ATOM 717 N N . GLU A 1 90 ? 5.773 -0.055 -7.527 1.00 92.81 90 GLU A N 1
ATOM 718 C CA . GLU A 1 90 ? 4.996 0.971 -6.841 1.00 92.81 90 GLU A CA 1
ATOM 719 C C . GLU A 1 90 ? 4.185 0.322 -5.720 1.00 92.81 90 GLU A C 1
ATOM 721 O O . GLU A 1 90 ? 3.440 -0.628 -5.947 1.00 92.81 90 GLU A O 1
ATOM 726 N N . ILE A 1 91 ? 4.352 0.822 -4.499 1.00 94.06 91 ILE A N 1
ATOM 727 C CA . ILE A 1 91 ? 3.604 0.396 -3.318 1.00 94.06 91 ILE A CA 1
ATOM 728 C C . ILE A 1 91 ? 2.705 1.557 -2.915 1.00 94.06 91 ILE A C 1
ATOM 730 O O . ILE A 1 91 ? 3.177 2.677 -2.719 1.00 94.06 91 ILE A O 1
ATOM 734 N N . ILE A 1 92 ? 1.412 1.286 -2.800 1.00 94.06 92 ILE A N 1
ATOM 735 C CA . ILE A 1 92 ? 0.402 2.248 -2.368 1.00 94.06 92 ILE A CA 1
ATOM 736 C C . ILE A 1 92 ? -0.184 1.711 -1.073 1.00 94.06 92 ILE A C 1
ATOM 738 O O . ILE A 1 92 ? -0.602 0.559 -1.047 1.00 94.06 92 ILE A O 1
ATOM 742 N N . MET A 1 93 ? -0.197 2.518 -0.020 1.00 94.62 93 MET A N 1
ATOM 743 C CA . MET A 1 93 ? -0.825 2.185 1.258 1.00 94.62 93 MET A CA 1
ATOM 744 C C . MET A 1 93 ? -1.932 3.188 1.543 1.00 94.62 93 MET A C 1
ATOM 746 O O . MET A 1 93 ? -1.692 4.382 1.378 1.00 94.62 93 MET A O 1
ATOM 750 N N . ASP A 1 94 ? -3.105 2.723 1.945 1.00 92.56 94 ASP A N 1
ATOM 751 C CA . ASP A 1 94 ? -4.232 3.570 2.347 1.00 92.56 94 ASP A CA 1
ATOM 752 C C . ASP A 1 94 ? -4.246 3.827 3.867 1.00 92.56 94 ASP A C 1
ATOM 754 O O . ASP A 1 94 ? -3.399 3.334 4.624 1.00 92.56 94 ASP A O 1
ATOM 758 N N . ASP A 1 95 ? -5.200 4.637 4.316 1.00 90.94 95 ASP A N 1
ATOM 759 C CA . ASP A 1 95 ? -5.421 4.986 5.719 1.00 90.94 95 ASP A CA 1
ATOM 760 C C . ASP A 1 95 ? -5.894 3.806 6.588 1.00 90.94 95 ASP A C 1
ATOM 762 O O . ASP A 1 95 ? -5.673 3.806 7.804 1.00 90.94 95 ASP A O 1
ATOM 766 N N . SER A 1 96 ? -6.441 2.756 5.970 1.00 90.44 96 SER A N 1
ATOM 767 C CA . SER A 1 96 ? -6.791 1.487 6.618 1.00 90.44 96 SER A CA 1
ATOM 768 C C . SER A 1 96 ? -5.583 0.573 6.870 1.00 90.44 96 SER A C 1
ATOM 770 O O . SER A 1 96 ? -5.740 -0.518 7.418 1.00 90.44 96 SER A O 1
ATOM 772 N N . LEU A 1 97 ? -4.369 1.020 6.509 1.00 88.44 97 LEU A N 1
ATOM 773 C CA . LEU A 1 97 ? -3.129 0.227 6.474 1.00 88.44 97 LEU A CA 1
ATOM 774 C C . LEU A 1 97 ? -3.159 -0.910 5.438 1.00 88.44 97 LEU A C 1
ATOM 776 O O . LEU A 1 97 ? -2.263 -1.761 5.421 1.00 88.44 97 LEU A O 1
ATOM 780 N N . GLY A 1 98 ? -4.160 -0.914 4.560 1.00 89.62 98 GLY A N 1
ATOM 781 C CA . GLY A 1 98 ? -4.202 -1.755 3.378 1.00 89.62 98 GLY A CA 1
ATOM 782 C C . GLY A 1 98 ? -3.114 -1.328 2.404 1.00 89.62 98 GLY A C 1
ATOM 783 O O . GLY A 1 98 ? -2.733 -0.158 2.339 1.00 89.62 98 GLY A O 1
ATOM 784 N N . PHE A 1 99 ? -2.570 -2.283 1.651 1.00 92.69 99 PHE A N 1
ATOM 785 C CA . PHE A 1 99 ? -1.547 -1.979 0.662 1.00 92.69 99 PHE A CA 1
ATOM 786 C C . PHE A 1 99 ? -1.780 -2.700 -0.657 1.00 92.69 99 PHE A C 1
ATOM 788 O O . PHE A 1 99 ? -2.247 -3.834 -0.720 1.00 92.69 99 PHE A O 1
ATOM 795 N N . THR A 1 100 ? -1.404 -2.022 -1.733 1.00 94.69 100 THR A N 1
ATOM 796 C CA . THR A 1 100 ? -1.381 -2.548 -3.092 1.00 94.69 100 THR A CA 1
ATOM 797 C C . THR A 1 100 ? 0.036 -2.453 -3.626 1.00 94.69 100 THR A C 1
ATOM 799 O O . THR A 1 100 ? 0.667 -1.397 -3.560 1.00 94.69 100 THR A O 1
ATOM 802 N N . VAL A 1 101 ? 0.523 -3.551 -4.198 1.00 94.69 101 VAL A N 1
ATOM 803 C CA . VAL A 1 101 ? 1.823 -3.605 -4.866 1.00 94.69 101 VAL A CA 1
ATOM 804 C C . VAL A 1 101 ? 1.596 -3.726 -6.365 1.00 94.69 101 VAL A C 1
ATOM 806 O O . VAL A 1 101 ? 0.957 -4.665 -6.833 1.00 94.69 101 VAL 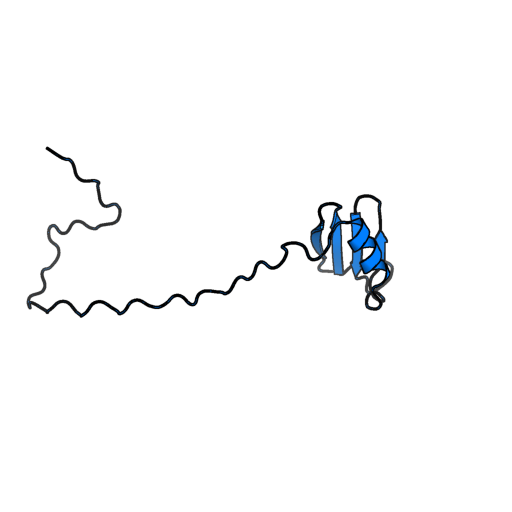A O 1
ATOM 809 N N . LYS A 1 102 ? 2.132 -2.776 -7.126 1.00 91.88 102 LYS A N 1
ATOM 810 C CA . LYS A 1 102 ? 2.151 -2.789 -8.587 1.00 91.88 102 LYS A CA 1
ATOM 811 C C . LYS A 1 102 ? 3.569 -3.084 -9.050 1.00 91.88 102 LYS A C 1
ATOM 813 O O . LYS A 1 102 ? 4.486 -2.313 -8.776 1.00 91.88 102 LYS A O 1
ATOM 818 N N . VAL A 1 103 ? 3.735 -4.199 -9.752 1.00 90.75 103 VAL A N 1
ATOM 819 C CA . VAL A 1 103 ? 4.991 -4.575 -10.406 1.00 90.75 103 VAL A CA 1
ATOM 820 C C . VAL A 1 103 ? 4.833 -4.298 -11.892 1.00 90.75 103 VAL A C 1
ATOM 822 O O . VAL A 1 103 ? 3.895 -4.793 -12.515 1.00 90.75 103 VAL A O 1
ATOM 825 N N . LEU A 1 104 ? 5.723 -3.482 -12.446 1.00 83.56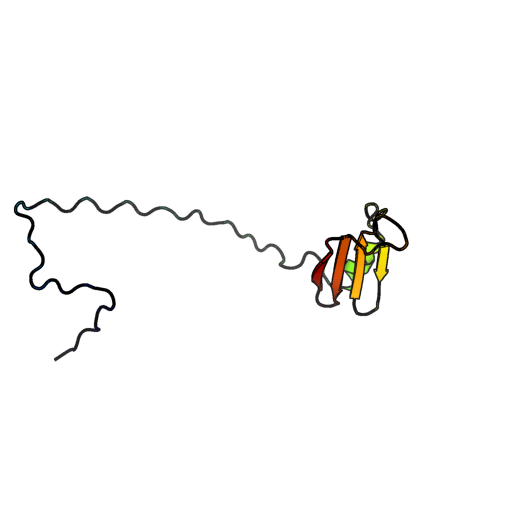 104 LEU A N 1
ATOM 826 C CA . LEU A 1 104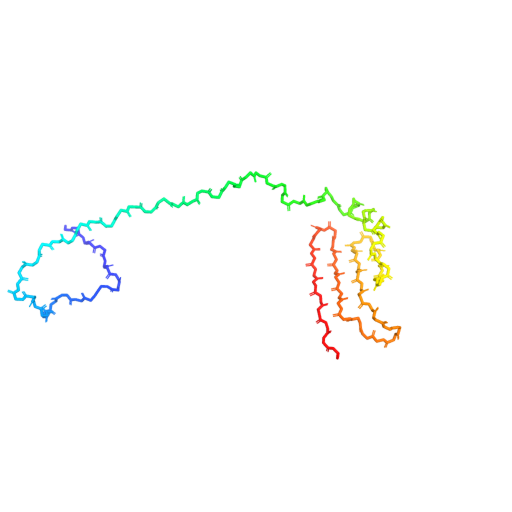 ? 5.712 -3.116 -13.857 1.00 83.56 104 LEU A CA 1
ATOM 827 C C . LEU A 1 104 ? 6.930 -3.753 -14.518 1.00 83.56 104 LEU A C 1
ATOM 829 O O . LEU A 1 104 ? 8.071 -3.492 -14.132 1.00 83.56 104 LEU A O 1
ATOM 833 N N . PHE A 1 105 ? 6.670 -4.607 -15.504 1.00 77.38 105 PHE A N 1
ATOM 834 C CA . PHE A 1 105 ? 7.702 -5.179 -16.355 1.00 77.38 105 PHE A CA 1
ATOM 835 C C . PHE A 1 105 ? 7.875 -4.246 -17.554 1.00 77.38 105 PHE A C 1
ATOM 837 O O . PHE A 1 105 ? 6.964 -4.112 -18.370 1.00 77.38 105 PHE A O 1
ATOM 844 N N . THR A 1 106 ? 9.008 -3.550 -17.592 1.00 64.25 106 THR A N 1
ATOM 845 C CA . THR A 1 106 ? 9.466 -2.722 -18.718 1.00 64.25 106 THR A CA 1
ATOM 846 C C . THR A 1 106 ? 10.583 -3.426 -19.454 1.00 64.25 106 THR A C 1
ATOM 848 O O . THR A 1 106 ? 11.487 -3.911 -18.729 1.00 64.25 106 THR A O 1
#